Protein AF-A0A3N5NE43-F1 (afdb_monomer)

Foldseek 3Di:
DDDPDDDPDDDLVVVVVVCVVVVVVVVVVVVVVVCVVPNCPPVDDPDDPVVVVVVVVVVLVVVQVVVLVCCVPVVVDDSVQKDWDADPVNRDTHIDGVDDD

Solvent-accessible surface area (backbone atoms only — not comparable to full-atom values): 6260 Å² total; per-residue (Å²): 133,88,80,87,80,78,87,83,80,74,56,68,67,57,50,53,53,51,49,50,68,55,46,51,59,52,52,51,51,52,50,52,51,48,37,73,74,58,49,74,76,77,77,66,77,90,64,57,71,71,56,52,50,51,51,50,54,52,48,51,54,52,52,39,48,50,55,50,53,46,36,36,72,76,62,69,41,60,73,87,45,50,45,76,53,70,42,77,95,71,73,38,75,46,59,47,62,82,56,87,130

Sequence (101 aa):
MMENKHDLSISMARANIIVLFISIPVVILQFVIFIGLHGTEGLKPVWSSAFLIVAVLLGIVIHELIHGISWVIFGHKPFSAIKFGFQWKTFTPYAHLKEPV

pLDDT: mean 92.51, std 8.07, range [53.25, 98.38]

Radius of gyration: 19.2 Å; Cα contacts (8 Å, |Δi|>4): 52; chains: 1; bounding box: 41×30×64 Å

Structure (mmCIF, N/CA/C/O backbone):
data_AF-A0A3N5NE43-F1
#
_entry.id   AF-A0A3N5NE43-F1
#
loop_
_atom_site.group_PDB
_atom_site.id
_atom_site.type_symbol
_atom_site.label_atom_id
_atom_site.label_alt_id
_atom_site.label_comp_id
_atom_site.label_asym_id
_atom_site.label_entity_id
_atom_site.label_seq_id
_atom_site.pdbx_PDB_ins_code
_atom_site.Cartn_x
_atom_site.Cartn_y
_atom_site.Cartn_z
_atom_site.occupancy
_atom_site.B_iso_or_equiv
_atom_site.auth_seq_id
_atom_site.auth_comp_id
_atom_site.auth_asym_id
_atom_site.auth_atom_id
_atom_site.pdbx_PDB_model_num
ATOM 1 N N . MET A 1 1 ? -1.119 -2.520 39.730 1.00 53.25 1 MET A N 1
ATOM 2 C CA . MET A 1 1 ? 0.062 -2.375 38.853 1.00 53.25 1 MET A CA 1
ATOM 3 C C . MET A 1 1 ? -0.354 -1.483 37.695 1.00 53.25 1 MET A C 1
ATOM 5 O O . MET A 1 1 ? -1.301 -1.847 37.015 1.00 53.25 1 MET A O 1
ATOM 9 N N . MET A 1 2 ? 0.237 -0.294 37.534 1.00 57.38 2 MET A N 1
ATOM 10 C CA . MET A 1 2 ? -0.055 0.546 36.366 1.00 57.38 2 MET A CA 1
ATOM 11 C C . MET A 1 2 ? 0.789 0.043 35.202 1.00 57.38 2 MET A C 1
ATOM 13 O O . MET A 1 2 ? 2.015 0.059 35.269 1.00 57.38 2 MET A O 1
ATOM 17 N N . GLU A 1 3 ? 0.129 -0.476 34.177 1.00 65.75 3 GLU A N 1
ATOM 18 C CA . GLU A 1 3 ? 0.790 -0.977 32.982 1.00 65.75 3 GLU A CA 1
ATOM 19 C C . GLU A 1 3 ? 1.344 0.208 32.179 1.00 65.75 3 GLU A C 1
ATOM 21 O O . GLU A 1 3 ? 0.596 1.095 31.769 1.00 65.75 3 GLU A O 1
ATOM 26 N N . ASN A 1 4 ? 2.666 0.258 32.001 1.00 71.38 4 ASN A N 1
ATOM 27 C CA . ASN A 1 4 ? 3.344 1.319 31.258 1.00 71.38 4 ASN A CA 1
ATOM 28 C C . ASN A 1 4 ? 3.169 1.079 29.747 1.00 71.38 4 ASN A C 1
ATOM 30 O O . ASN A 1 4 ? 4.032 0.488 29.100 1.00 71.38 4 ASN A O 1
ATOM 34 N N . LYS A 1 5 ? 2.007 1.458 29.202 1.00 79.88 5 LYS A N 1
ATOM 35 C CA . LYS A 1 5 ? 1.689 1.312 27.774 1.00 79.88 5 LYS A CA 1
ATOM 36 C C . LYS A 1 5 ? 2.171 2.539 27.003 1.00 79.88 5 LYS A C 1
ATOM 38 O O . LYS A 1 5 ? 1.609 3.621 27.143 1.00 79.88 5 LYS A O 1
ATOM 43 N N . HIS A 1 6 ? 3.201 2.352 26.181 1.00 85.69 6 HIS A N 1
ATOM 44 C CA . HIS A 1 6 ? 3.680 3.353 25.231 1.00 85.69 6 HIS A CA 1
ATOM 45 C C . HIS A 1 6 ? 2.984 3.155 23.878 1.00 85.69 6 HIS A C 1
ATOM 47 O O . HIS A 1 6 ? 2.973 2.044 23.349 1.00 85.69 6 HIS A O 1
ATOM 53 N N . ASP A 1 7 ? 2.426 4.221 23.304 1.00 87.25 7 ASP A N 1
ATOM 54 C CA . ASP A 1 7 ? 1.850 4.180 21.958 1.00 87.25 7 ASP A CA 1
ATOM 55 C C . ASP A 1 7 ? 2.970 4.126 20.905 1.00 87.25 7 ASP A C 1
ATOM 57 O O . ASP A 1 7 ? 3.868 4.968 20.883 1.00 87.25 7 ASP A O 1
ATOM 61 N N . LEU A 1 8 ? 2.946 3.099 20.058 1.00 89.69 8 LEU A N 1
ATOM 62 C CA . LEU A 1 8 ? 3.905 2.894 18.967 1.00 89.69 8 LEU A CA 1
ATOM 63 C C . LEU A 1 8 ? 3.303 3.226 17.595 1.00 89.69 8 LEU A C 1
ATOM 65 O O . LEU A 1 8 ? 3.933 2.981 16.565 1.00 89.69 8 LEU A O 1
ATOM 69 N N . SER A 1 9 ? 2.085 3.769 17.564 1.00 89.94 9 SER A N 1
ATOM 70 C CA . SER A 1 9 ? 1.437 4.183 16.332 1.00 89.94 9 SER A CA 1
ATOM 71 C C . SER A 1 9 ? 2.169 5.364 15.690 1.00 89.94 9 SER A C 1
ATOM 73 O O . SER A 1 9 ? 2.774 6.220 16.341 1.00 89.94 9 SER A O 1
ATOM 75 N N . ILE A 1 10 ? 2.129 5.407 14.360 1.00 93.69 10 ILE A N 1
ATOM 76 C CA . ILE A 1 10 ? 2.600 6.541 13.570 1.00 93.69 10 ILE A CA 1
ATOM 77 C C . ILE A 1 10 ? 1.459 7.046 12.700 1.00 93.69 10 ILE A C 1
ATOM 79 O O . ILE A 1 10 ? 0.583 6.287 12.288 1.00 93.69 10 ILE A O 1
ATOM 83 N N . SER A 1 11 ? 1.479 8.339 12.384 1.00 94.44 11 SER A N 1
ATOM 84 C CA . SER A 1 11 ? 0.497 8.899 11.462 1.00 94.44 11 SER A CA 1
ATOM 85 C C . SER A 1 11 ? 0.668 8.310 10.060 1.00 94.44 11 SER A C 1
ATOM 87 O O . SER A 1 11 ? 1.786 8.072 9.598 1.00 94.44 11 SER A O 1
ATOM 89 N N . MET A 1 12 ? -0.442 8.155 9.338 1.00 93.81 12 MET A N 1
ATOM 90 C CA . MET A 1 12 ? -0.415 7.674 7.951 1.00 93.81 12 MET A CA 1
ATOM 91 C C . MET A 1 12 ? 0.428 8.562 7.031 1.00 93.81 12 MET A C 1
ATOM 93 O O . MET A 1 12 ? 1.094 8.064 6.132 1.00 93.81 12 MET A O 1
ATOM 97 N N . ALA A 1 13 ? 0.465 9.874 7.283 1.00 95.56 13 ALA A N 1
ATOM 98 C CA . ALA A 1 13 ? 1.337 10.783 6.543 1.00 95.56 13 ALA A CA 1
ATOM 99 C C . ALA A 1 13 ? 2.820 10.425 6.737 1.00 95.56 13 ALA A C 1
ATOM 101 O O . ALA A 1 13 ? 3.571 10.347 5.766 1.00 95.56 13 ALA A O 1
ATOM 102 N N . ARG A 1 14 ? 3.236 10.148 7.981 1.00 95.88 14 ARG A N 1
ATOM 103 C CA . ARG A 1 14 ? 4.603 9.709 8.283 1.00 95.88 14 ARG A CA 1
ATOM 104 C C . ARG A 1 14 ? 4.900 8.349 7.651 1.00 95.88 14 ARG A C 1
ATOM 106 O O . ARG A 1 14 ? 5.973 8.188 7.078 1.00 95.88 14 ARG A O 1
ATOM 113 N N . ALA A 1 15 ? 3.960 7.407 7.716 1.00 94.81 15 ALA A N 1
ATOM 114 C CA . ALA A 1 15 ? 4.102 6.094 7.090 1.00 94.81 15 ALA A CA 1
ATOM 115 C C . ALA A 1 15 ? 4.315 6.202 5.568 1.00 94.81 15 ALA A C 1
ATOM 117 O O . ALA A 1 15 ? 5.263 5.618 5.046 1.00 94.81 15 ALA A O 1
ATOM 118 N N . ASN A 1 16 ? 3.513 7.020 4.874 1.00 94.69 16 ASN A N 1
ATOM 119 C CA . ASN A 1 16 ? 3.658 7.257 3.434 1.00 94.69 16 ASN A CA 1
ATOM 120 C C . ASN A 1 16 ? 5.034 7.842 3.077 1.00 94.69 16 ASN A C 1
ATOM 122 O O . ASN A 1 16 ? 5.650 7.414 2.104 1.00 94.69 16 ASN A O 1
ATOM 126 N N . ILE A 1 17 ? 5.540 8.797 3.866 1.00 96.25 17 ILE A N 1
ATOM 127 C CA . ILE A 1 17 ? 6.874 9.375 3.644 1.00 96.25 17 ILE A CA 1
ATOM 128 C C . ILE A 1 17 ? 7.954 8.301 3.803 1.00 96.25 17 ILE A C 1
ATOM 130 O O . ILE A 1 17 ? 8.814 8.163 2.937 1.00 96.25 17 ILE A O 1
ATOM 134 N N . ILE A 1 18 ? 7.898 7.516 4.881 1.00 96.62 18 ILE A N 1
ATOM 135 C CA . ILE A 1 18 ? 8.869 6.445 5.134 1.00 96.62 18 ILE A CA 1
ATOM 136 C C . ILE A 1 18 ? 8.865 5.438 3.980 1.00 96.62 18 ILE A C 1
ATOM 138 O O . ILE A 1 18 ? 9.928 5.107 3.455 1.00 96.62 18 ILE A O 1
ATOM 142 N N . VAL A 1 19 ? 7.685 4.984 3.542 1.00 94.75 19 VAL A N 1
ATOM 143 C CA . VAL A 1 19 ? 7.592 3.993 2.464 1.00 94.75 19 VAL A CA 1
ATOM 144 C C . VAL A 1 19 ? 8.122 4.541 1.142 1.00 94.75 19 VAL A C 1
ATOM 146 O O . VAL A 1 19 ? 8.736 3.793 0.389 1.00 94.75 19 VAL A O 1
ATOM 149 N N . LEU A 1 20 ? 7.954 5.838 0.866 1.00 94.44 20 LEU A N 1
ATOM 150 C CA . LEU A 1 20 ? 8.501 6.478 -0.331 1.00 94.44 20 LEU A CA 1
ATOM 151 C C . LEU A 1 20 ? 10.035 6.414 -0.339 1.00 94.44 20 LEU A C 1
ATOM 153 O O . LEU A 1 20 ? 10.631 5.984 -1.325 1.00 94.44 20 LEU A O 1
ATOM 157 N N . PHE A 1 21 ? 10.675 6.768 0.779 1.00 96.56 21 PHE A N 1
ATOM 158 C CA . PHE A 1 21 ? 12.136 6.729 0.900 1.00 96.56 21 PHE A CA 1
ATOM 159 C C . PHE A 1 21 ? 12.712 5.313 0.886 1.00 96.56 21 PHE A C 1
ATOM 161 O O . PHE A 1 21 ? 13.843 5.136 0.448 1.00 96.56 21 PHE A O 1
ATOM 168 N N . ILE A 1 22 ? 11.956 4.310 1.337 1.00 96.69 22 ILE A N 1
ATOM 169 C CA . ILE A 1 22 ? 12.37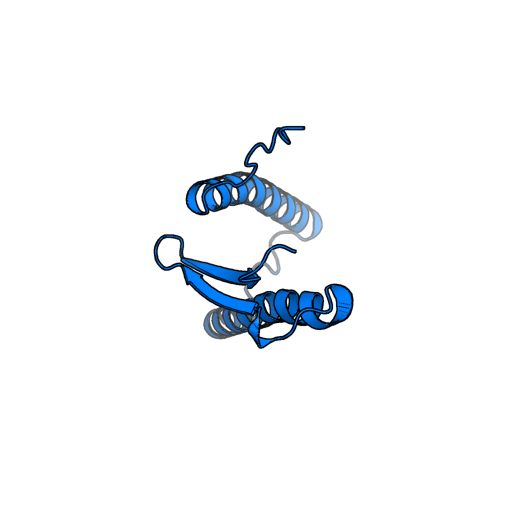7 2.905 1.258 1.00 96.69 22 ILE A CA 1
ATOM 170 C C . ILE A 1 22 ? 12.166 2.351 -0.156 1.00 96.69 22 ILE A C 1
ATOM 172 O O . ILE A 1 22 ? 13.048 1.695 -0.704 1.00 96.69 22 ILE A O 1
ATOM 176 N N . SER A 1 23 ? 11.007 2.608 -0.764 1.00 96.12 23 SER A N 1
ATOM 177 C CA . SER A 1 23 ? 10.636 2.008 -2.049 1.00 96.12 23 SER A CA 1
ATOM 178 C C . SER A 1 23 ? 11.410 2.584 -3.230 1.00 96.12 23 SER A C 1
ATOM 180 O O . SER A 1 23 ? 11.777 1.817 -4.114 1.00 96.12 23 SER A O 1
ATOM 182 N N . ILE A 1 24 ? 11.718 3.887 -3.252 1.00 96.81 24 ILE A N 1
ATOM 183 C CA . ILE A 1 24 ? 12.448 4.501 -4.374 1.00 96.81 24 ILE A CA 1
ATOM 184 C C . ILE A 1 24 ? 13.821 3.835 -4.601 1.00 96.81 24 ILE A C 1
ATOM 186 O O . ILE A 1 24 ? 14.059 3.375 -5.719 1.00 96.81 24 ILE A O 1
ATOM 190 N N . PRO A 1 25 ? 14.716 3.710 -3.597 1.00 97.06 25 PRO A N 1
ATOM 191 C CA . PRO A 1 25 ? 15.995 3.023 -3.777 1.00 97.06 25 PRO A CA 1
ATOM 192 C C . PRO A 1 25 ? 15.831 1.571 -4.220 1.00 97.06 25 PRO A C 1
ATOM 194 O O . PRO A 1 25 ? 16.581 1.104 -5.072 1.00 97.06 25 PRO A O 1
ATOM 197 N N . VAL A 1 26 ? 14.830 0.867 -3.681 1.00 97.69 26 VAL A N 1
ATOM 198 C CA . VAL A 1 26 ? 14.542 -0.526 -4.044 1.00 97.69 26 VAL A CA 1
ATOM 199 C C . VAL A 1 26 ? 14.131 -0.630 -5.514 1.00 97.69 26 VAL A C 1
ATOM 201 O O . VAL A 1 26 ? 14.668 -1.467 -6.235 1.00 97.69 26 VAL A O 1
ATOM 204 N N . VAL A 1 27 ? 13.231 0.240 -5.980 1.00 96.25 27 VAL A N 1
ATOM 205 C CA . VAL A 1 27 ? 12.793 0.284 -7.383 1.00 96.25 27 VAL A CA 1
ATOM 206 C C . VAL A 1 27 ? 13.959 0.630 -8.305 1.00 96.25 27 VAL A C 1
ATOM 208 O O . VAL A 1 27 ? 14.144 -0.043 -9.316 1.00 96.25 27 VAL A O 1
ATOM 211 N N . ILE A 1 28 ? 14.775 1.629 -7.950 1.00 97.00 28 ILE A N 1
ATOM 212 C CA . ILE A 1 28 ? 15.966 2.003 -8.728 1.00 97.00 28 ILE A CA 1
ATOM 213 C C . ILE A 1 28 ? 16.917 0.813 -8.837 1.00 97.00 28 ILE A C 1
ATOM 215 O O . ILE A 1 28 ? 17.331 0.465 -9.939 1.00 97.00 28 ILE A O 1
ATOM 219 N N . LEU A 1 29 ? 17.235 0.162 -7.715 1.00 97.69 29 LEU A N 1
ATOM 220 C CA . LEU A 1 29 ? 18.137 -0.985 -7.692 1.00 97.69 29 LEU A CA 1
ATOM 221 C C . LEU A 1 29 ? 17.612 -2.131 -8.567 1.00 97.69 29 LEU A C 1
ATOM 223 O O . LEU A 1 29 ? 18.366 -2.680 -9.366 1.00 97.69 29 LEU A O 1
ATOM 227 N N . GLN A 1 30 ? 16.321 -2.461 -8.465 1.00 95.31 30 GLN A N 1
ATOM 228 C CA . GLN A 1 30 ? 15.700 -3.495 -9.297 1.00 95.31 30 GLN A CA 1
ATOM 229 C C . GLN A 1 30 ? 15.768 -3.152 -10.788 1.00 95.31 30 GLN A C 1
ATOM 231 O O . GLN A 1 30 ? 16.128 -4.012 -11.589 1.00 95.31 30 GLN A O 1
ATOM 236 N N . PHE A 1 31 ? 15.484 -1.902 -11.167 1.00 93.75 31 PHE A N 1
ATOM 237 C CA . PHE A 1 31 ? 15.579 -1.459 -12.559 1.00 93.75 31 PHE A CA 1
ATOM 238 C C . PHE A 1 31 ? 17.017 -1.477 -13.084 1.00 93.75 31 PHE A C 1
ATOM 240 O O . PHE A 1 31 ? 17.244 -1.916 -14.209 1.00 93.75 31 PHE A O 1
ATOM 247 N N . VAL A 1 32 ? 17.992 -1.049 -12.278 1.00 96.06 32 VAL A N 1
ATOM 248 C CA . VAL A 1 32 ? 19.418 -1.096 -12.638 1.00 96.06 32 VAL A CA 1
ATOM 249 C C . VAL A 1 32 ? 19.865 -2.536 -12.870 1.00 96.06 32 VAL A C 1
ATOM 251 O O . VAL A 1 32 ? 20.493 -2.816 -13.888 1.00 96.06 32 VAL A O 1
ATOM 254 N N . ILE A 1 33 ? 19.505 -3.459 -11.972 1.00 96.12 33 ILE A N 1
ATOM 255 C CA . ILE A 1 33 ? 19.805 -4.888 -12.133 1.00 96.12 33 ILE A CA 1
ATOM 256 C C . ILE A 1 33 ? 19.125 -5.435 -13.393 1.00 96.12 33 ILE A C 1
ATOM 258 O O . ILE A 1 33 ? 19.770 -6.113 -14.189 1.00 96.12 33 ILE A O 1
ATOM 262 N N . PHE A 1 34 ? 17.845 -5.119 -13.607 1.00 93.75 34 PHE A N 1
ATOM 263 C CA . PHE A 1 34 ? 17.101 -5.577 -14.777 1.00 93.75 34 PHE A CA 1
ATOM 264 C C . PHE A 1 34 ? 17.763 -5.130 -16.085 1.00 93.75 34 PHE A C 1
ATOM 266 O O . PHE A 1 34 ? 18.026 -5.974 -16.940 1.00 93.75 34 PHE A O 1
ATOM 273 N N . ILE A 1 35 ? 18.088 -3.837 -16.208 1.00 94.88 35 ILE A N 1
ATOM 274 C CA . ILE A 1 35 ? 18.745 -3.271 -17.394 1.00 94.88 35 ILE A CA 1
ATOM 275 C C . ILE A 1 35 ? 20.158 -3.837 -17.558 1.00 94.88 35 ILE A C 1
ATOM 277 O O . ILE A 1 35 ? 20.571 -4.139 -18.672 1.00 94.88 35 ILE A O 1
ATOM 281 N N . GLY A 1 36 ? 20.901 -4.018 -16.464 1.00 95.56 36 GLY A N 1
ATOM 282 C CA . GLY A 1 36 ? 22.239 -4.608 -16.506 1.00 95.56 36 GLY A CA 1
ATOM 283 C C . GLY A 1 36 ? 22.249 -6.048 -17.028 1.00 95.56 36 GLY A C 1
ATOM 284 O O . GLY A 1 36 ? 23.192 -6.439 -17.710 1.00 95.56 36 GLY A O 1
ATOM 285 N N . LEU A 1 37 ? 21.200 -6.825 -16.739 1.00 94.75 37 LEU A N 1
ATOM 286 C CA . LEU A 1 37 ? 21.082 -8.226 -17.154 1.00 94.75 37 LEU A CA 1
ATOM 287 C C . LEU A 1 37 ? 20.442 -8.414 -18.536 1.00 94.75 37 LEU A C 1
ATOM 289 O O . LEU A 1 37 ? 20.800 -9.353 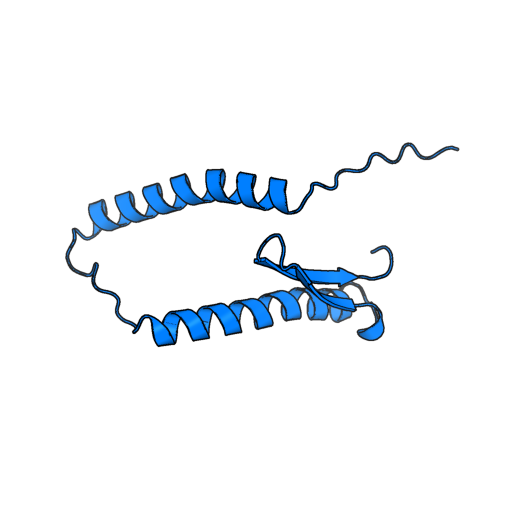-19.240 1.00 94.75 37 LEU A O 1
ATOM 293 N N . HIS A 1 38 ? 19.499 -7.552 -18.922 1.00 91.50 38 HIS A N 1
ATOM 294 C CA . HIS A 1 38 ? 18.662 -7.754 -20.115 1.00 91.50 38 HIS A CA 1
ATOM 295 C C . HIS A 1 38 ? 18.812 -6.645 -21.168 1.00 91.50 38 HIS A C 1
ATOM 297 O O . HIS A 1 38 ? 18.211 -6.721 -22.237 1.00 91.50 38 HIS A O 1
ATOM 303 N N . GLY A 1 39 ? 19.608 -5.610 -20.890 1.00 90.56 39 GLY A N 1
ATOM 304 C CA . GLY A 1 39 ? 19.664 -4.407 -21.711 1.00 90.56 39 GLY A CA 1
ATOM 305 C C . GLY A 1 39 ? 18.374 -3.587 -21.614 1.00 90.56 39 GLY A C 1
ATOM 306 O O . GLY A 1 39 ? 17.613 -3.673 -20.651 1.00 90.56 39 GLY A O 1
ATOM 307 N N . THR A 1 40 ? 18.129 -2.744 -22.613 1.00 89.31 40 THR A N 1
ATOM 308 C CA . THR A 1 40 ? 16.931 -1.885 -22.679 1.00 89.31 40 THR A CA 1
ATOM 309 C C . THR A 1 40 ? 15.839 -2.451 -23.589 1.00 89.31 40 THR A C 1
ATOM 311 O O . THR A 1 40 ? 14.738 -1.894 -23.674 1.00 89.31 40 THR A O 1
ATOM 314 N N . GLU A 1 41 ? 16.119 -3.564 -24.264 1.00 82.56 41 GLU A N 1
ATOM 315 C CA . GLU A 1 41 ? 15.151 -4.249 -25.109 1.00 82.56 41 GLU A CA 1
ATOM 316 C C . GLU A 1 41 ? 14.093 -4.917 -24.221 1.00 82.56 41 GLU A C 1
ATOM 318 O O . GLU A 1 41 ? 14.402 -5.731 -23.359 1.00 82.56 41 GLU A O 1
ATOM 323 N N . GLY A 1 42 ? 12.827 -4.517 -24.376 1.00 76.25 42 GLY A N 1
ATOM 324 C CA . GLY A 1 42 ? 11.725 -4.999 -23.532 1.00 76.25 42 GLY A CA 1
ATOM 325 C C . GLY A 1 42 ? 11.212 -4.008 -22.482 1.00 76.25 42 GLY A C 1
ATOM 326 O O . GLY A 1 42 ? 10.265 -4.327 -21.774 1.00 76.25 42 GLY A O 1
ATOM 327 N N . LEU A 1 43 ? 11.730 -2.773 -22.426 1.00 81.81 43 LEU A N 1
ATOM 328 C CA . LEU A 1 43 ? 11.188 -1.722 -21.540 1.00 81.81 43 LEU 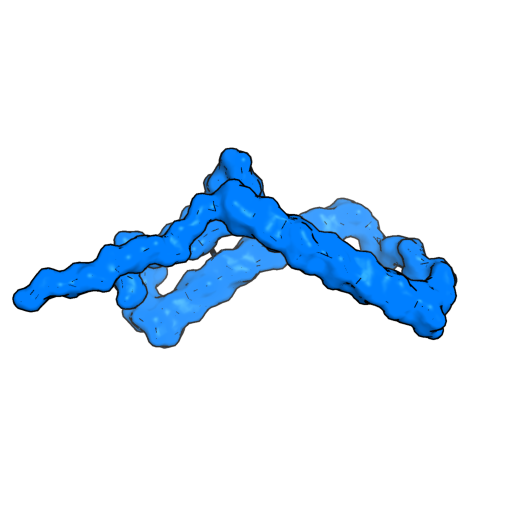A CA 1
ATOM 329 C C . LEU A 1 43 ? 9.783 -1.221 -21.930 1.00 81.81 43 LEU A C 1
ATOM 331 O O . LEU A 1 43 ? 9.211 -0.369 -21.249 1.00 81.81 43 LEU A O 1
ATOM 335 N N . LYS A 1 44 ? 9.212 -1.713 -23.034 1.00 83.19 44 LYS A N 1
ATOM 336 C CA . LYS A 1 44 ? 7.865 -1.328 -23.461 1.00 83.19 44 LYS A CA 1
ATOM 337 C C . LYS A 1 44 ? 6.825 -2.011 -22.563 1.00 83.19 44 LYS A C 1
ATOM 339 O O . LYS A 1 44 ? 6.884 -3.230 -22.407 1.00 83.19 44 LYS A O 1
ATOM 344 N N . PRO A 1 45 ? 5.847 -1.267 -22.015 1.00 82.38 45 PRO A N 1
ATOM 345 C CA . PRO A 1 45 ? 4.750 -1.869 -21.269 1.00 82.38 45 PRO A CA 1
ATOM 346 C C . PRO A 1 45 ? 4.009 -2.904 -22.121 1.00 82.38 45 PRO A C 1
ATOM 348 O O . PRO A 1 45 ? 3.590 -2.607 -23.239 1.00 82.38 45 PRO A O 1
ATOM 351 N N . VAL A 1 46 ? 3.840 -4.111 -21.579 1.00 85.50 46 VAL A N 1
ATOM 352 C CA . VAL A 1 46 ? 3.095 -5.204 -22.235 1.00 85.50 46 VAL A CA 1
ATOM 353 C C . VAL A 1 46 ? 1.582 -4.976 -22.144 1.00 85.50 46 VAL A C 1
ATOM 355 O O . VAL A 1 46 ? 0.829 -5.364 -23.032 1.00 85.50 46 VAL A O 1
ATOM 358 N N . TRP A 1 47 ? 1.135 -4.313 -21.077 1.00 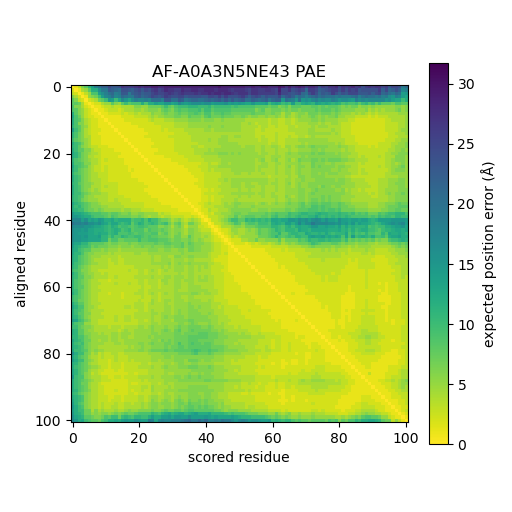88.56 47 TRP A N 1
ATOM 359 C CA . TRP A 1 47 ? -0.269 -4.019 -20.807 1.00 88.56 47 TRP A CA 1
ATOM 360 C C . TRP A 1 47 ? -0.564 -2.538 -21.014 1.00 88.56 47 TRP A C 1
ATOM 362 O O . TRP A 1 47 ? 0.289 -1.680 -20.774 1.00 88.56 47 TRP A O 1
ATOM 372 N N . SER A 1 48 ? -1.799 -2.227 -21.408 1.00 92.94 48 SER A N 1
ATOM 373 C CA . SER A 1 48 ? -2.249 -0.839 -21.466 1.00 92.94 48 SER A CA 1
ATOM 374 C C . SER A 1 48 ? -2.298 -0.229 -20.064 1.00 92.94 48 SER A C 1
ATOM 376 O O . SER A 1 48 ? -2.613 -0.900 -19.077 1.00 92.94 48 SER A O 1
ATOM 378 N N . SER A 1 49 ? -2.044 1.076 -19.970 1.00 92.19 49 SER A N 1
ATOM 379 C CA . SER A 1 49 ? -2.114 1.801 -18.697 1.00 92.19 49 SER A CA 1
ATOM 380 C C . SER A 1 49 ? -3.497 1.693 -18.046 1.00 92.19 49 SER A C 1
ATOM 382 O O . SER A 1 49 ? -3.589 1.574 -16.829 1.00 92.19 49 SER A O 1
ATOM 384 N N . ALA A 1 50 ? -4.570 1.671 -18.845 1.00 95.06 50 ALA A N 1
ATOM 385 C CA . ALA A 1 50 ? -5.934 1.504 -18.347 1.00 95.06 50 ALA A CA 1
ATOM 386 C C . ALA A 1 50 ? -6.130 0.148 -17.653 1.00 95.06 50 ALA A C 1
ATOM 388 O O . ALA A 1 50 ? -6.682 0.092 -16.555 1.00 95.06 50 ALA A O 1
ATOM 389 N N . PHE A 1 51 ? -5.626 -0.935 -18.256 1.00 96.06 51 PHE A N 1
ATOM 390 C CA . PHE A 1 51 ? -5.681 -2.260 -17.645 1.00 96.06 51 PHE A CA 1
ATOM 391 C C . PHE A 1 51 ? -4.885 -2.306 -16.337 1.00 96.06 51 PHE A C 1
ATOM 393 O O . PHE A 1 51 ? -5.386 -2.811 -15.335 1.00 96.06 51 PHE A O 1
ATOM 400 N N . LEU A 1 52 ? -3.679 -1.727 -16.320 1.00 93.94 52 LEU A N 1
ATOM 401 C CA . LEU A 1 52 ? -2.846 -1.673 -15.116 1.00 93.94 52 LEU A CA 1
ATOM 402 C C . LEU A 1 52 ? -3.533 -0.925 -13.970 1.00 93.94 52 LEU A C 1
ATOM 404 O O . LEU A 1 52 ? -3.508 -1.400 -12.839 1.00 93.94 52 LEU A O 1
ATOM 408 N N . ILE A 1 53 ? -4.192 0.202 -14.251 1.00 95.50 53 ILE A N 1
ATOM 409 C CA . ILE A 1 53 ? -4.940 0.956 -13.236 1.00 95.50 53 ILE A CA 1
ATOM 410 C C . ILE A 1 53 ? -6.058 0.093 -12.644 1.00 95.50 53 ILE A C 1
ATOM 412 O O . ILE A 1 53 ? -6.172 -0.003 -11.424 1.00 95.50 53 ILE A O 1
ATOM 416 N N . VAL A 1 54 ? -6.853 -0.574 -13.484 1.00 96.94 54 VAL A N 1
ATOM 417 C CA . VAL A 1 54 ? -7.935 -1.453 -13.010 1.00 96.94 54 VAL A CA 1
ATOM 418 C C . VAL A 1 54 ? -7.378 -2.609 -12.179 1.00 96.94 54 VAL A C 1
ATOM 420 O O . VAL A 1 54 ? -7.900 -2.891 -11.103 1.00 96.94 54 VAL A O 1
ATOM 423 N N . ALA A 1 55 ? -6.295 -3.243 -12.633 1.00 96.62 55 ALA A N 1
ATOM 424 C CA . ALA A 1 55 ? -5.646 -4.331 -11.910 1.00 96.62 55 ALA A CA 1
ATOM 425 C C . ALA A 1 55 ? -5.136 -3.883 -10.531 1.00 96.62 55 ALA A C 1
ATOM 427 O O . ALA A 1 55 ? -5.341 -4.588 -9.545 1.00 96.62 55 ALA A O 1
ATOM 428 N N . VAL A 1 56 ? -4.535 -2.692 -10.437 1.00 95.44 56 VAL A N 1
ATOM 429 C CA . VAL A 1 56 ? -4.077 -2.117 -9.163 1.00 95.44 56 VAL A CA 1
ATOM 430 C C . VAL A 1 56 ? -5.254 -1.825 -8.233 1.00 95.44 56 VAL A C 1
ATOM 432 O O . VAL A 1 56 ? -5.198 -2.184 -7.060 1.00 95.44 56 VAL A O 1
ATOM 435 N N . LEU A 1 57 ? -6.341 -1.232 -8.739 1.00 96.31 57 LEU A N 1
ATOM 436 C CA . LEU A 1 57 ? -7.534 -0.952 -7.931 1.00 96.31 57 LEU A CA 1
ATOM 437 C C . LEU A 1 57 ? -8.183 -2.237 -7.398 1.00 96.31 57 LEU A C 1
ATOM 439 O O . LEU A 1 57 ? -8.542 -2.300 -6.223 1.00 96.31 57 LEU A O 1
ATOM 443 N N . LEU A 1 58 ? -8.291 -3.278 -8.227 1.00 97.88 58 LEU A N 1
ATOM 444 C CA . LEU A 1 58 ? -8.776 -4.588 -7.786 1.00 97.88 58 LEU A CA 1
ATOM 445 C C . LEU A 1 58 ? -7.828 -5.228 -6.770 1.00 97.88 58 LEU A C 1
ATOM 447 O O . LEU A 1 58 ? -8.282 -5.752 -5.756 1.00 97.88 58 LEU A O 1
ATOM 451 N N . GLY A 1 59 ? -6.518 -5.140 -7.007 1.00 98.00 59 GLY A N 1
ATOM 452 C CA . GLY A 1 59 ? -5.494 -5.621 -6.084 1.00 98.00 59 GLY A CA 1
ATOM 453 C C . GLY A 1 59 ? -5.592 -4.963 -4.708 1.00 98.00 59 GLY A C 1
ATOM 454 O O . GLY A 1 59 ? -5.495 -5.658 -3.703 1.00 98.00 59 GLY A O 1
ATOM 455 N N . ILE A 1 60 ? -5.866 -3.655 -4.653 1.00 96.88 60 ILE A N 1
ATOM 456 C CA . ILE A 1 60 ? -6.118 -2.921 -3.405 1.00 96.88 60 ILE A CA 1
ATOM 457 C C . ILE A 1 60 ? -7.333 -3.494 -2.667 1.00 96.88 60 ILE A C 1
ATOM 459 O O . ILE A 1 60 ? -7.241 -3.795 -1.481 1.00 96.88 60 ILE A O 1
ATOM 463 N N . VAL A 1 61 ? -8.462 -3.685 -3.357 1.00 97.38 61 VAL A N 1
ATOM 464 C CA . VAL A 1 61 ? -9.670 -4.248 -2.730 1.00 97.38 61 VAL A CA 1
ATOM 465 C C . VAL A 1 61 ? -9.392 -5.646 -2.178 1.00 97.38 61 VAL A C 1
ATOM 467 O O . VAL A 1 61 ? -9.745 -5.940 -1.037 1.00 97.38 61 VAL A O 1
ATOM 470 N N . ILE A 1 62 ? -8.718 -6.495 -2.958 1.00 98.38 62 ILE A N 1
ATOM 471 C CA . ILE A 1 62 ? -8.337 -7.848 -2.538 1.00 98.38 62 ILE A CA 1
ATOM 472 C C . ILE A 1 62 ? -7.395 -7.797 -1.330 1.00 98.38 62 ILE A C 1
ATOM 474 O O . ILE A 1 62 ? -7.582 -8.562 -0.388 1.00 98.38 62 ILE A O 1
ATOM 478 N N . HIS A 1 63 ? -6.417 -6.889 -1.325 1.00 97.12 63 HIS A N 1
ATOM 479 C CA . HIS A 1 63 ? -5.476 -6.720 -0.220 1.00 97.12 63 HIS A CA 1
ATOM 480 C C . HIS A 1 63 ? -6.190 -6.404 1.095 1.00 97.12 63 HIS A C 1
ATOM 482 O O . HIS A 1 63 ? -5.960 -7.081 2.095 1.00 97.12 63 HIS A O 1
ATOM 488 N N . GLU A 1 64 ? -7.102 -5.430 1.091 1.00 96.62 64 GLU A N 1
ATOM 489 C CA . GLU A 1 64 ? -7.854 -5.101 2.300 1.00 96.62 64 GLU A CA 1
ATOM 490 C C . GLU A 1 64 ? -8.726 -6.280 2.749 1.00 96.62 64 GLU A C 1
ATOM 492 O O . GLU A 1 64 ? -8.745 -6.625 3.931 1.00 96.62 64 GLU A O 1
ATOM 497 N N . LEU A 1 65 ? -9.388 -6.974 1.816 1.00 97.25 65 LEU A N 1
ATOM 498 C CA . LEU A 1 65 ? -10.179 -8.165 2.139 1.00 97.25 65 LEU A CA 1
ATOM 499 C C . LEU A 1 65 ? -9.339 -9.280 2.774 1.00 97.25 65 LEU A C 1
ATOM 501 O O . LEU A 1 65 ? -9.833 -9.946 3.683 1.00 97.25 65 LEU A O 1
ATOM 505 N N . ILE A 1 66 ? -8.083 -9.464 2.354 1.00 97.94 66 ILE A N 1
ATOM 506 C CA . ILE A 1 66 ? -7.170 -10.446 2.956 1.00 97.94 66 IL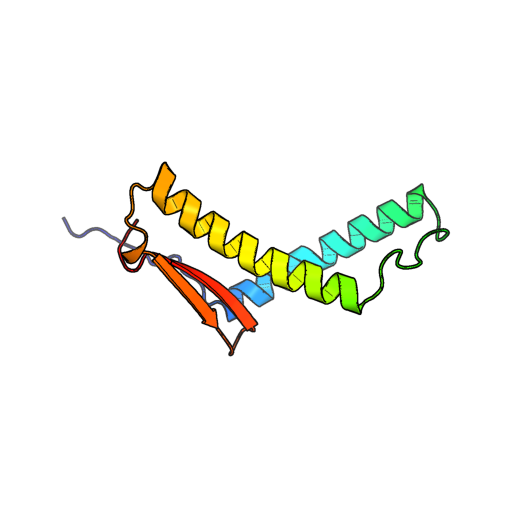E A CA 1
ATOM 507 C C . ILE A 1 66 ? -6.941 -10.146 4.440 1.00 97.94 66 ILE A C 1
ATOM 509 O O . ILE A 1 66 ? -6.980 -11.083 5.241 1.00 97.94 66 ILE A O 1
ATOM 513 N N . HIS A 1 67 ? -6.768 -8.878 4.836 1.00 95.56 67 HIS A N 1
ATOM 514 C CA . HIS A 1 67 ? -6.675 -8.512 6.260 1.00 95.56 67 HIS A CA 1
ATOM 515 C C . HIS A 1 67 ? -7.926 -8.945 7.015 1.00 95.56 67 HIS A C 1
ATOM 517 O O . HIS A 1 67 ? -7.842 -9.627 8.037 1.00 95.56 67 HIS A O 1
ATOM 523 N N . GLY A 1 68 ? -9.097 -8.620 6.464 1.00 95.88 68 GLY A N 1
ATOM 524 C CA . GLY A 1 68 ? -10.368 -8.966 7.085 1.00 95.88 68 GLY A CA 1
ATOM 525 C C . GLY A 1 68 ? -10.582 -10.4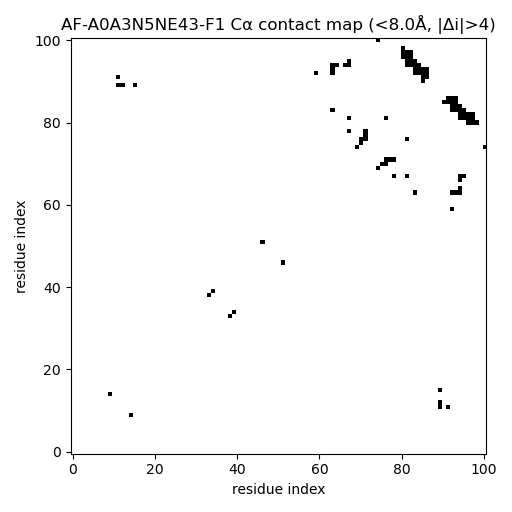75 7.229 1.00 95.88 68 GLY A C 1
ATOM 526 O O . GLY A 1 68 ? -10.889 -10.955 8.318 1.00 95.88 68 GLY A O 1
ATOM 527 N N . ILE A 1 69 ? -10.370 -11.233 6.151 1.00 97.38 69 ILE A N 1
ATOM 528 C CA . ILE A 1 69 ? -10.473 -12.699 6.143 1.00 97.38 69 ILE A CA 1
ATOM 529 C C . ILE A 1 69 ? -9.496 -13.309 7.151 1.00 97.38 69 ILE A C 1
ATOM 531 O O . ILE A 1 69 ? -9.870 -14.213 7.898 1.00 97.38 69 ILE A O 1
ATOM 535 N N . SER A 1 70 ? -8.272 -12.783 7.228 1.00 97.00 70 SER A N 1
ATOM 536 C CA . SER A 1 70 ? -7.270 -13.264 8.180 1.00 97.00 70 SER A CA 1
ATOM 537 C C . SER A 1 70 ? -7.718 -13.064 9.629 1.00 97.00 70 SER A C 1
ATOM 539 O O . SER A 1 70 ? -7.556 -13.969 10.445 1.00 97.00 70 SER A O 1
ATOM 541 N N . TRP A 1 71 ? -8.352 -11.936 9.966 1.00 96.81 71 TRP A N 1
ATOM 542 C CA . TRP A 1 71 ? -8.902 -11.726 11.312 1.00 96.81 71 TRP A CA 1
ATOM 543 C C . TRP A 1 71 ? -10.116 -12.598 11.623 1.00 96.81 71 TRP A C 1
ATOM 545 O O . TRP A 1 71 ? -10.274 -13.010 12.771 1.00 96.81 71 TRP A O 1
ATOM 555 N N . VAL A 1 72 ? -10.947 -12.922 10.629 1.00 96.31 72 VAL A N 1
ATOM 556 C CA . VAL A 1 72 ? -12.058 -13.865 10.827 1.00 96.31 72 VAL A CA 1
ATOM 557 C C . VAL A 1 72 ? -11.531 -15.269 11.120 1.00 96.31 72 VAL A C 1
ATOM 559 O O . VAL A 1 72 ? -11.943 -15.881 12.101 1.00 96.31 72 VAL A O 1
ATOM 562 N N . ILE A 1 73 ? -10.613 -15.771 10.290 1.00 97.50 73 ILE A N 1
ATOM 563 C CA . ILE A 1 73 ? -10.138 -17.159 10.370 1.00 97.50 73 ILE A CA 1
ATOM 564 C C . ILE A 1 73 ? -9.175 -17.347 11.542 1.00 97.50 73 ILE A C 1
ATOM 566 O O . ILE A 1 73 ? -9.354 -18.249 12.352 1.00 97.50 73 ILE A O 1
ATOM 570 N N . PHE A 1 74 ? -8.144 -16.508 11.632 1.00 96.25 74 PHE A N 1
ATOM 571 C CA . PHE A 1 74 ? -7.060 -16.701 12.597 1.00 96.25 74 PHE A CA 1
ATOM 572 C C . PHE A 1 74 ? -7.282 -15.907 13.885 1.00 96.25 74 PHE A C 1
ATOM 574 O O . PHE A 1 74 ? -6.923 -16.365 14.967 1.00 96.25 74 PHE A O 1
ATOM 581 N N . GLY A 1 75 ? -7.912 -14.734 13.784 1.00 94.00 75 GLY A N 1
ATOM 582 C CA . GLY A 1 75 ? -8.257 -13.901 14.939 1.00 94.00 75 GLY A CA 1
ATOM 583 C C . GLY A 1 75 ? -9.574 -14.284 15.619 1.00 94.00 75 GLY A C 1
ATOM 584 O O . GLY A 1 75 ? -9.880 -13.725 16.670 1.00 94.00 75 GLY A O 1
ATOM 585 N N . HIS A 1 76 ? -10.356 -15.201 15.033 1.00 94.88 76 HIS A N 1
ATOM 586 C CA . HIS A 1 76 ? -11.699 -15.581 15.493 1.00 94.88 76 HIS A CA 1
ATOM 587 C C . HIS A 1 76 ? -12.628 -14.371 15.716 1.00 94.88 76 HIS A C 1
ATOM 589 O O . HIS A 1 76 ? -13.510 -14.390 16.576 1.00 94.88 76 HIS A O 1
ATOM 595 N N . LYS A 1 77 ? -12.422 -13.292 14.949 1.00 95.81 77 LYS A N 1
ATOM 596 C CA . LYS A 1 77 ? -13.206 -12.059 15.058 1.00 95.81 77 LYS A CA 1
ATOM 597 C C . LYS A 1 77 ? -14.447 -12.142 14.167 1.00 95.81 77 LYS A C 1
ATOM 599 O O . LYS A 1 77 ? -14.359 -12.622 13.036 1.00 95.81 77 LYS A O 1
ATOM 604 N N . PRO A 1 78 ? -15.612 -11.644 14.611 1.00 95.50 78 PRO A N 1
ATOM 605 C CA . PRO A 1 78 ? -16.772 -11.581 13.736 1.00 95.50 78 PRO A CA 1
ATOM 606 C C . PRO A 1 78 ? -16.529 -10.551 12.627 1.00 95.50 78 PRO A C 1
ATOM 608 O O . PRO A 1 78 ? -15.918 -9.507 12.856 1.00 95.50 78 PRO A O 1
ATOM 611 N N . PHE A 1 79 ? -17.073 -10.786 11.429 1.00 94.44 79 PHE A N 1
ATOM 612 C CA . PHE A 1 79 ? -16.935 -9.835 10.317 1.00 94.44 79 PHE A CA 1
ATOM 613 C C . PHE A 1 79 ? -17.486 -8.439 10.665 1.00 94.44 79 PHE A C 1
ATOM 615 O O . PHE A 1 79 ? -16.973 -7.423 10.206 1.00 94.44 79 PHE A O 1
ATOM 622 N 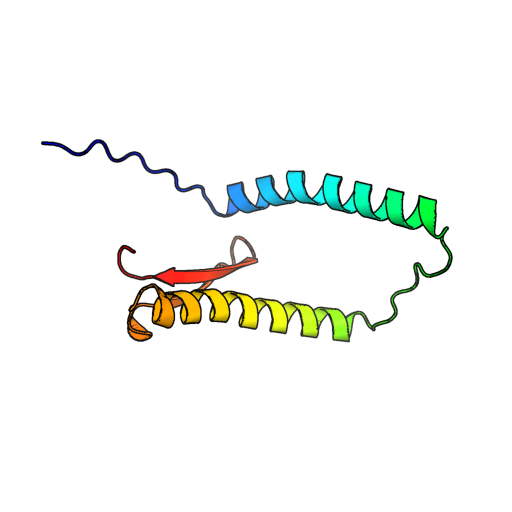N . SER A 1 80 ? -18.484 -8.373 11.554 1.00 95.81 80 SER A N 1
ATOM 623 C CA . SER A 1 80 ? -19.041 -7.122 12.077 1.00 95.81 80 SER A C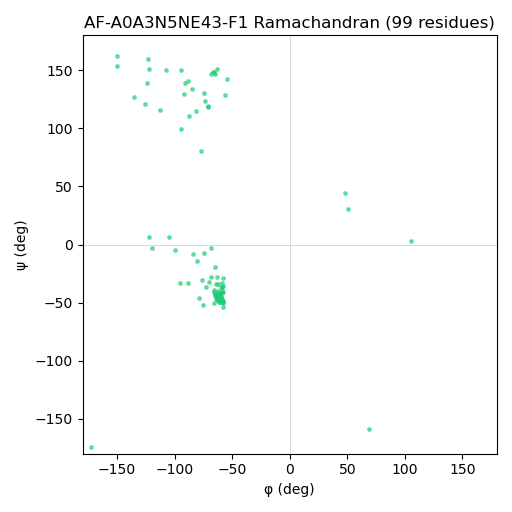A 1
ATOM 624 C C . SER A 1 80 ? -18.054 -6.295 12.908 1.00 95.81 80 SER A C 1
ATOM 626 O O . SER A 1 80 ? -18.288 -5.096 13.064 1.00 95.81 80 SER A O 1
ATOM 628 N N . ALA A 1 81 ? -16.962 -6.872 13.423 1.00 96.62 81 ALA A N 1
ATOM 629 C CA . ALA A 1 81 ? -15.906 -6.146 14.132 1.00 96.62 81 ALA A CA 1
ATOM 630 C C . ALA A 1 81 ? -14.915 -5.454 13.179 1.00 96.62 81 ALA A C 1
ATOM 632 O O . ALA A 1 81 ? -14.181 -4.562 13.602 1.00 96.62 81 ALA A O 1
ATOM 633 N N . ILE A 1 82 ? -14.924 -5.806 11.892 1.00 97.25 82 ILE A N 1
ATOM 634 C CA . ILE A 1 82 ? -13.984 -5.303 10.888 1.00 97.25 82 ILE A CA 1
ATOM 635 C C . ILE A 1 82 ? -14.561 -4.048 10.229 1.00 97.25 82 ILE A C 1
ATOM 637 O O . ILE A 1 82 ? -15.758 -3.961 9.942 1.00 97.25 82 ILE A O 1
ATOM 641 N N . LYS A 1 83 ? -13.712 -3.048 9.994 1.00 97.00 83 LYS A N 1
ATOM 642 C CA . LYS A 1 83 ? -14.062 -1.835 9.257 1.00 97.00 83 LYS A CA 1
ATOM 643 C C . LYS A 1 83 ? -13.089 -1.618 8.109 1.00 97.00 83 LYS A C 1
ATOM 645 O O . LYS A 1 83 ? -11.896 -1.423 8.329 1.00 97.00 83 LYS A O 1
ATOM 650 N N . PHE A 1 84 ? -13.644 -1.576 6.905 1.00 97.56 84 PHE A N 1
ATOM 651 C CA . PHE A 1 84 ? -12.957 -1.131 5.700 1.00 97.56 84 PHE A CA 1
ATOM 652 C C . PHE A 1 84 ? -13.240 0.346 5.447 1.00 97.56 84 PHE A C 1
ATOM 654 O O . PHE A 1 84 ? -14.312 0.854 5.792 1.00 97.56 84 PHE A O 1
ATOM 661 N N . GLY A 1 85 ? -12.298 1.040 4.825 1.00 96.44 85 GLY A N 1
ATOM 662 C CA . GLY A 1 85 ? -12.511 2.417 4.414 1.00 96.44 85 GLY A CA 1
ATOM 663 C C . GLY A 1 85 ? -11.384 2.973 3.563 1.00 96.44 85 GLY A C 1
ATOM 664 O O . GLY A 1 85 ? -10.452 2.273 3.177 1.00 96.44 85 GLY A O 1
ATOM 665 N N . PHE A 1 86 ? -11.498 4.266 3.272 1.00 96.62 86 PHE A N 1
ATOM 666 C CA . PHE A 1 86 ? -10.510 5.010 2.507 1.00 96.62 86 PHE A CA 1
ATOM 667 C C . PHE A 1 86 ? -10.235 6.355 3.177 1.00 96.62 86 PHE A C 1
ATOM 669 O O . PHE A 1 86 ? -11.155 7.126 3.463 1.00 96.62 86 PHE A O 1
ATOM 676 N N . GLN A 1 87 ? -8.964 6.641 3.444 1.00 95.62 87 GLN A N 1
ATOM 677 C CA . GLN A 1 87 ? -8.521 7.905 4.011 1.00 95.62 87 GLN A CA 1
ATOM 678 C C . GLN A 1 87 ? -8.096 8.867 2.899 1.00 95.62 87 GLN A C 1
ATOM 680 O O . GLN A 1 87 ? -6.963 8.833 2.423 1.00 95.62 87 GLN A O 1
ATOM 685 N N . TRP A 1 88 ? -8.990 9.791 2.543 1.00 95.19 88 TRP A N 1
ATOM 686 C CA . TRP A 1 88 ? -8.789 10.750 1.449 1.00 95.19 88 TRP A CA 1
ATOM 687 C C . TRP A 1 88 ? -7.564 11.654 1.606 1.00 95.19 88 TRP A C 1
ATOM 689 O O . TRP A 1 88 ? -6.888 11.935 0.626 1.00 95.19 88 TRP A O 1
ATOM 699 N N . LYS A 1 89 ? -7.233 12.076 2.834 1.00 94.56 89 LYS A N 1
ATOM 700 C CA . LYS A 1 89 ? -6.089 12.973 3.087 1.00 94.56 89 LYS A CA 1
ATOM 701 C C . LYS A 1 89 ? -4.739 12.362 2.703 1.00 94.56 89 LYS A C 1
ATOM 703 O O . LYS A 1 89 ? -3.809 13.101 2.407 1.00 94.56 89 LYS A O 1
ATOM 708 N N . THR A 1 90 ? -4.623 11.036 2.747 1.00 94.50 90 THR A N 1
ATOM 709 C CA . THR A 1 90 ? -3.375 10.308 2.458 1.00 94.50 90 THR A CA 1
ATOM 710 C C . THR A 1 90 ? -3.530 9.300 1.322 1.00 94.50 90 THR A C 1
ATOM 712 O O . THR A 1 90 ? -2.599 8.538 1.075 1.00 94.50 90 THR A O 1
ATOM 715 N N . PHE A 1 91 ? -4.688 9.291 0.651 1.00 93.94 91 PHE A N 1
ATOM 716 C CA . PHE A 1 91 ? -5.070 8.328 -0.385 1.00 93.94 91 PHE A CA 1
ATOM 717 C C . PHE A 1 91 ? -4.822 6.870 0.016 1.00 93.94 91 PHE A C 1
ATOM 719 O O . PHE A 1 91 ? -4.288 6.081 -0.760 1.00 93.94 91 PHE A O 1
ATOM 726 N N . THR A 1 92 ? -5.187 6.517 1.250 1.00 94.62 92 THR A N 1
ATOM 727 C CA . THR A 1 92 ? -4.873 5.197 1.805 1.00 94.62 92 THR A CA 1
ATOM 728 C C . THR A 1 92 ? -6.141 4.372 2.014 1.00 94.62 92 THR A C 1
ATOM 730 O O . THR A 1 92 ? -6.973 4.767 2.839 1.00 94.62 92 THR A O 1
ATOM 733 N N . PRO A 1 93 ? -6.316 3.242 1.308 1.00 95.62 93 PRO A N 1
ATOM 734 C CA . PRO A 1 93 ? -7.276 2.225 1.722 1.00 95.62 93 PRO A CA 1
ATOM 735 C C . PRO A 1 93 ? -6.849 1.652 3.080 1.00 95.62 93 PRO A C 1
ATOM 737 O O . PRO A 1 93 ? -5.670 1.688 3.430 1.00 95.62 93 PRO A O 1
ATOM 740 N N . TYR A 1 94 ? -7.809 1.194 3.877 1.00 95.44 94 TYR A N 1
ATOM 741 C CA . TYR A 1 94 ? -7.498 0.532 5.137 1.00 95.44 94 TYR A CA 1
ATOM 742 C C . TYR A 1 94 ? -8.548 -0.508 5.515 1.00 95.44 94 TYR A C 1
ATOM 744 O O . TYR A 1 94 ? -9.744 -0.351 5.241 1.00 95.44 94 TYR A O 1
ATOM 752 N N . ALA A 1 95 ? -8.093 -1.487 6.286 1.00 96.12 95 ALA A N 1
ATOM 753 C CA . ALA A 1 95 ? -8.880 -2.393 7.098 1.00 96.12 95 ALA A CA 1
ATOM 754 C C . ALA A 1 95 ? -8.393 -2.296 8.553 1.00 96.12 95 ALA A C 1
ATOM 756 O O . ALA A 1 95 ? -7.192 -2.215 8.802 1.00 96.12 95 ALA A O 1
ATOM 757 N N . HIS A 1 96 ? -9.301 -2.290 9.529 1.00 94.62 96 HIS A N 1
ATOM 75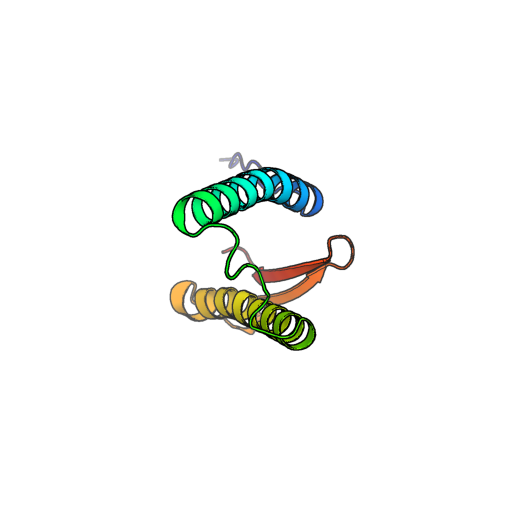8 C CA . HIS A 1 96 ? -8.946 -2.417 10.949 1.00 94.62 96 HIS A CA 1
ATOM 759 C C . HIS A 1 96 ? -10.052 -3.104 11.755 1.00 94.62 96 HIS A C 1
ATOM 761 O O . HIS A 1 96 ? -11.212 -3.144 11.333 1.00 94.62 96 HIS A O 1
ATOM 767 N N . LEU A 1 97 ? -9.701 -3.602 12.942 1.00 94.69 97 LEU A N 1
ATOM 768 C CA . LEU A 1 97 ? -10.660 -4.054 13.948 1.00 94.69 97 LEU A CA 1
ATOM 769 C C . LEU A 1 97 ? -11.129 -2.873 14.800 1.00 94.69 97 LEU A C 1
ATOM 771 O O . LEU A 1 97 ? -10.328 -2.066 15.262 1.00 94.69 97 LEU A O 1
ATOM 775 N N . LYS A 1 98 ? -12.441 -2.779 15.023 1.00 94.38 98 LYS A N 1
ATOM 776 C CA . LYS A 1 98 ? -13.062 -1.767 15.901 1.00 94.38 98 LYS A CA 1
ATOM 777 C C . LYS A 1 98 ? -12.852 -2.051 17.391 1.00 94.38 98 LYS A C 1
ATOM 779 O O . LYS A 1 98 ? -13.216 -1.234 18.231 1.00 94.38 98 LYS A O 1
ATOM 784 N N . GLU A 1 99 ? -12.289 -3.207 17.698 1.00 91.00 99 GLU A N 1
ATOM 785 C CA . GLU A 1 99 ? -11.929 -3.662 19.030 1.00 91.00 99 GLU A CA 1
ATOM 786 C C . GLU A 1 99 ? -10.433 -3.997 19.068 1.00 91.00 99 GLU A C 1
ATOM 788 O O . GLU A 1 99 ? -9.831 -4.220 18.012 1.00 91.00 99 GLU A O 1
ATOM 793 N N . PRO A 1 100 ? -9.820 -4.037 20.262 1.00 81.62 100 PRO A N 1
ATOM 794 C CA . PRO A 1 100 ? -8.466 -4.544 20.411 1.00 81.62 100 PRO A CA 1
ATOM 795 C C . PRO A 1 100 ? -8.337 -5.960 19.840 1.00 81.62 100 PRO A C 1
ATOM 797 O O . PRO A 1 100 ? -9.259 -6.776 19.959 1.00 81.62 100 PRO A O 1
ATOM 800 N N . VAL A 1 101 ? -7.185 -6.224 19.219 1.00 69.38 101 VAL A N 1
ATOM 801 C CA . VAL A 1 101 ? -6.798 -7.566 18.760 1.00 69.38 101 VAL A CA 1
ATOM 802 C C . VAL A 1 101 ? -6.810 -8.515 19.950 1.00 69.38 101 VAL A C 1
ATOM 804 O O . VAL A 1 101 ? -6.115 -8.204 20.942 1.00 69.38 101 VAL A O 1
#

Mean predicted aligned error: 5.39 Å

Secondary structure (DSSP, 8-state):
-----------HHHHHHHHHHHHHHHHHHHHHHHHHHH-STT-S-SS-HHHHHHHHHHHHHHHHHHHHHHHHHTS---GGGEEEEEEGGGTEEEEEESS--